Protein AF-A0A086J614-F1 (afdb_monomer_lite)

Secondary structure (DSSP, 8-state):
-HHHHHHHHHHHHHHHHHHHHHHHHHHHHHHHHHHHTT--EEES-------EEEE--TTS-S--HHHHHHHHTTPBB-S-EE-TTT--EEE-TT-B--HHHHHHHHHHHHH-TTPEEEE--GGG--STTSEEHHHH---SS-PPPTT--HHHHHHHHHHHHHTT-

Structure (mmCIF, N/CA/C/O backbone):
data_AF-A0A086J614-F1
#
_entry.id   AF-A0A086J614-F1
#
loop_
_atom_site.group_PDB
_atom_site.id
_atom_site.type_symbol
_atom_site.label_atom_id
_atom_site.label_alt_id
_atom_site.label_comp_id
_atom_site.label_asym_id
_atom_site.label_entity_id
_atom_site.label_seq_id
_atom_site.pdbx_PDB_ins_code
_atom_site.Cartn_x
_atom_site.Cartn_y
_atom_site.Cartn_z
_atom_site.occupancy
_atom_site.B_iso_or_equiv
_atom_site.auth_seq_id
_atom_site.auth_comp_id
_atom_site.auth_asym_id
_atom_site.auth_atom_id
_atom_site.pdbx_PDB_model_num
ATOM 1 N N . ALA A 1 1 ? 38.169 21.541 -27.643 1.00 77.50 1 ALA A N 1
ATOM 2 C CA . ALA A 1 1 ? 37.800 20.334 -28.420 1.00 77.50 1 ALA A CA 1
ATOM 3 C C . ALA A 1 1 ? 37.757 19.077 -27.545 1.00 77.50 1 ALA A C 1
ATOM 5 O O . ALA A 1 1 ? 36.710 18.456 -27.472 1.00 77.50 1 ALA A O 1
ATOM 6 N N . TYR A 1 2 ? 38.836 18.720 -26.837 1.00 90.44 2 TYR A N 1
ATOM 7 C CA . TYR A 1 2 ? 38.899 17.505 -26.003 1.00 90.44 2 TYR A CA 1
ATOM 8 C C . TYR A 1 2 ? 37.867 17.458 -24.854 1.00 90.44 2 TYR A C 1
ATOM 10 O O . TYR A 1 2 ? 37.182 16.455 -24.685 1.00 90.44 2 TYR A O 1
ATOM 18 N N . GLU A 1 3 ? 37.670 18.565 -24.131 1.00 90.75 3 GLU A N 1
ATOM 19 C CA . GLU A 1 3 ? 36.667 18.658 -23.051 1.00 90.75 3 GLU A CA 1
ATOM 20 C C . GLU A 1 3 ? 35.229 18.443 -23.545 1.00 90.75 3 GLU A C 1
ATOM 22 O O . GLU A 1 3 ? 34.421 17.819 -22.860 1.00 90.75 3 GLU A O 1
ATOM 27 N N . TYR A 1 4 ? 34.927 18.895 -24.767 1.00 91.94 4 TYR A N 1
ATOM 28 C CA . TYR A 1 4 ? 33.632 18.664 -25.408 1.00 91.94 4 TYR A CA 1
ATOM 29 C C . TYR A 1 4 ? 33.422 17.178 -25.732 1.00 91.94 4 TYR A C 1
ATOM 31 O O . TYR A 1 4 ? 32.347 16.635 -25.507 1.00 91.94 4 TYR A O 1
ATOM 39 N N . PHE A 1 5 ? 34.460 16.474 -26.192 1.00 92.31 5 PHE A N 1
ATOM 40 C CA . PHE A 1 5 ? 34.362 15.029 -26.414 1.00 92.31 5 PHE A CA 1
ATOM 41 C C . PHE A 1 5 ? 34.153 14.253 -25.111 1.00 92.31 5 PHE A C 1
ATOM 43 O O . PHE A 1 5 ? 33.353 13.318 -25.088 1.00 92.31 5 PHE A O 1
ATOM 50 N N . ILE A 1 6 ? 34.814 14.650 -24.019 1.00 93.19 6 ILE A N 1
ATOM 51 C CA . ILE A 1 6 ? 34.607 14.034 -22.700 1.00 93.19 6 ILE A CA 1
ATOM 52 C C . ILE A 1 6 ? 33.172 14.266 -22.210 1.00 93.19 6 ILE A C 1
ATOM 54 O O . ILE A 1 6 ? 32.527 13.326 -21.739 1.00 93.19 6 ILE A O 1
ATOM 58 N N . SER A 1 7 ? 32.635 15.480 -22.364 1.00 93.56 7 SER A N 1
ATOM 59 C CA . SER A 1 7 ? 31.267 15.787 -21.935 1.00 93.56 7 SER A CA 1
ATOM 60 C C . SER A 1 7 ? 30.206 15.036 -22.753 1.00 93.56 7 SER A C 1
ATOM 62 O O . SER A 1 7 ? 29.197 14.603 -22.187 1.00 93.56 7 SER A O 1
ATOM 64 N N . CYS A 1 8 ? 30.453 14.767 -24.042 1.00 94.12 8 CYS A N 1
ATOM 65 C CA . CYS A 1 8 ? 29.559 13.957 -24.876 1.00 94.12 8 CYS A CA 1
ATOM 66 C C . CYS A 1 8 ? 29.345 12.533 -24.338 1.00 94.12 8 CYS A C 1
ATOM 68 O O . CYS A 1 8 ? 28.231 12.015 -24.442 1.00 94.12 8 CYS A O 1
ATOM 70 N N . TYR A 1 9 ? 30.360 11.893 -23.744 1.00 93.88 9 TYR A N 1
ATOM 71 C CA . TYR A 1 9 ? 30.194 10.554 -23.160 1.00 93.88 9 TYR A CA 1
ATOM 72 C C . TYR A 1 9 ? 29.222 10.568 -21.974 1.00 93.88 9 TYR A C 1
ATOM 74 O O . TYR A 1 9 ? 28.342 9.708 -21.893 1.00 93.88 9 TYR A O 1
ATOM 82 N N . GLY A 1 10 ? 29.338 11.570 -21.095 1.00 93.62 10 GLY A N 1
ATOM 83 C CA . GLY A 1 10 ? 28.425 11.759 -19.966 1.00 93.62 10 GLY A CA 1
ATOM 84 C C . GLY A 1 10 ? 26.995 12.047 -20.423 1.00 93.62 10 GLY A C 1
ATOM 85 O O . GLY A 1 10 ? 26.057 11.402 -19.955 1.00 93.62 10 GLY A O 1
ATOM 86 N N . ALA A 1 11 ? 26.832 12.942 -21.401 1.00 94.50 11 ALA A N 1
ATOM 87 C CA . ALA A 1 11 ? 25.526 13.274 -21.968 1.00 94.50 11 ALA A CA 1
ATOM 88 C C . ALA A 1 11 ? 24.855 12.059 -22.631 1.00 94.50 11 ALA A C 1
ATOM 90 O O . ALA A 1 11 ? 23.683 11.779 -22.378 1.00 94.50 11 ALA A O 1
ATOM 91 N N . ARG A 1 12 ? 25.604 11.287 -23.431 1.00 95.50 12 ARG A N 1
ATOM 92 C CA . ARG A 1 12 ? 25.084 10.085 -24.101 1.00 95.50 12 ARG A CA 1
ATOM 93 C C . ARG A 1 12 ? 24.663 9.015 -23.099 1.00 95.50 12 ARG A C 1
ATOM 95 O O . ARG A 1 12 ? 23.606 8.415 -23.273 1.00 95.50 12 ARG A O 1
ATOM 102 N N . LYS A 1 13 ? 25.463 8.792 -22.052 1.00 95.25 13 LYS A N 1
ATOM 103 C CA . LYS A 1 13 ? 25.102 7.863 -20.978 1.00 95.25 13 LYS A CA 1
ATOM 104 C C . LYS A 1 13 ? 23.841 8.329 -20.248 1.00 95.25 13 LYS A C 1
ATOM 106 O O . LYS A 1 13 ? 22.941 7.525 -20.061 1.00 95.25 13 LYS A O 1
ATOM 111 N N . GLY A 1 14 ? 23.737 9.622 -19.935 1.00 93.62 14 GLY A N 1
ATOM 112 C CA . GLY A 1 14 ? 22.548 10.193 -19.301 1.00 93.62 14 GLY A CA 1
ATOM 113 C C . GLY A 1 14 ? 21.268 9.945 -20.102 1.00 93.62 14 GLY A C 1
ATOM 114 O O . GLY A 1 14 ? 20.286 9.485 -19.535 1.00 93.62 14 GLY A O 1
ATOM 115 N N . ILE A 1 15 ? 21.295 10.166 -21.422 1.00 93.25 15 ILE A N 1
ATOM 116 C CA . ILE A 1 15 ? 20.137 9.926 -22.306 1.00 93.25 15 ILE A CA 1
ATOM 117 C C . ILE A 1 15 ? 19.759 8.437 -22.362 1.00 93.25 15 ILE A C 1
ATOM 119 O O . ILE A 1 15 ? 18.578 8.087 -22.407 1.00 93.25 15 ILE A O 1
ATOM 123 N N . LEU A 1 16 ? 20.752 7.543 -22.377 1.00 94.06 16 LEU A N 1
ATOM 124 C CA . LEU A 1 16 ? 20.501 6.101 -22.376 1.00 94.06 16 LEU A CA 1
ATOM 125 C C . LEU A 1 16 ? 19.921 5.636 -21.036 1.00 94.06 16 LEU A C 1
ATOM 127 O O . LEU A 1 16 ? 18.931 4.905 -21.024 1.00 94.06 16 LEU A O 1
ATOM 131 N N . ASP A 1 17 ? 20.490 6.097 -19.924 1.00 93.25 17 ASP A N 1
ATOM 132 C CA . ASP A 1 17 ? 20.034 5.752 -18.578 1.00 93.25 17 ASP A CA 1
ATOM 133 C C . ASP A 1 17 ? 18.610 6.267 -18.332 1.00 93.25 17 ASP A C 1
ATOM 135 O O . ASP A 1 17 ? 17.783 5.530 -17.792 1.00 93.25 17 ASP A O 1
ATOM 139 N N . THR A 1 18 ? 18.278 7.486 -18.777 1.00 90.06 18 THR A N 1
ATOM 140 C CA . THR A 1 18 ? 16.905 8.005 -18.677 1.00 90.06 18 THR A CA 1
ATOM 141 C C . THR A 1 18 ? 15.941 7.171 -19.508 1.00 90.06 18 THR A C 1
ATOM 143 O O . THR A 1 18 ? 14.927 6.732 -18.977 1.00 90.06 18 THR A O 1
ATOM 146 N N . SER A 1 19 ? 16.284 6.859 -20.761 1.00 90.81 19 SER A N 1
ATOM 147 C CA . SER A 1 19 ? 15.436 6.043 -21.643 1.00 90.81 19 SER A CA 1
ATOM 148 C C . SER A 1 19 ? 15.156 4.651 -21.056 1.00 90.81 19 SER A C 1
ATOM 150 O O . SER A 1 19 ? 14.011 4.191 -21.052 1.00 90.81 19 SER A O 1
ATOM 152 N N . LEU A 1 20 ? 16.182 3.988 -20.507 1.00 91.75 20 LEU A N 1
ATOM 153 C CA . LEU A 1 20 ? 16.040 2.684 -19.848 1.00 91.75 20 LEU A CA 1
ATOM 154 C C . LEU A 1 20 ? 15.195 2.775 -18.570 1.00 91.75 20 LEU A C 1
ATOM 156 O O . LEU A 1 20 ? 14.332 1.925 -18.339 1.00 91.75 20 LEU A O 1
ATOM 160 N N . LYS A 1 21 ? 15.402 3.813 -17.752 1.00 90.19 21 LYS A N 1
ATOM 161 C CA . LYS A 1 21 ? 14.598 4.054 -16.546 1.00 90.19 21 LYS A CA 1
ATOM 162 C C . LYS A 1 21 ? 13.129 4.303 -16.878 1.00 90.19 21 LYS A C 1
ATOM 164 O O . LYS A 1 21 ? 12.271 3.731 -16.210 1.00 90.19 21 LYS A O 1
ATOM 169 N N . THR A 1 22 ? 12.823 5.072 -17.924 1.00 90.25 22 THR A N 1
ATOM 170 C CA . THR A 1 22 ? 11.438 5.312 -18.362 1.00 90.25 22 THR A CA 1
ATOM 171 C C . THR A 1 22 ? 10.747 4.008 -18.766 1.00 90.25 22 THR A C 1
ATOM 173 O O . THR A 1 22 ? 9.617 3.758 -18.345 1.00 90.25 22 THR A O 1
ATOM 176 N N . ALA A 1 23 ? 11.435 3.137 -19.514 1.00 91.62 23 ALA A N 1
ATOM 177 C CA . ALA A 1 23 ? 10.899 1.829 -19.892 1.00 91.62 23 ALA A CA 1
ATOM 178 C C . ALA A 1 23 ? 10.637 0.932 -18.667 1.00 91.62 23 ALA A C 1
ATOM 180 O O . ALA A 1 23 ? 9.566 0.332 -18.548 1.00 91.62 23 ALA A O 1
ATOM 181 N N . ASN A 1 24 ? 11.583 0.883 -17.725 1.00 91.12 24 ASN A N 1
ATOM 182 C CA . ASN A 1 24 ? 11.447 0.094 -16.499 1.00 91.12 24 ASN A CA 1
ATOM 183 C C . ASN A 1 24 ? 10.324 0.608 -15.593 1.00 91.12 24 ASN A C 1
ATOM 185 O O . ASN A 1 24 ? 9.572 -0.197 -15.042 1.00 91.12 24 ASN A O 1
ATOM 189 N N . ALA A 1 25 ? 10.179 1.928 -15.463 1.00 91.19 25 ALA A N 1
ATOM 190 C CA . ALA A 1 25 ? 9.102 2.538 -14.695 1.00 91.19 25 ALA A CA 1
ATOM 191 C C . ALA A 1 25 ? 7.734 2.165 -15.284 1.00 91.19 25 ALA A C 1
ATOM 193 O O . ALA A 1 25 ? 6.879 1.679 -14.549 1.00 91.19 25 ALA A O 1
ATOM 194 N N . GLY A 1 26 ? 7.553 2.278 -16.606 1.00 91.56 26 GLY A N 1
ATOM 195 C CA . GLY A 1 26 ? 6.309 1.876 -17.276 1.00 91.56 26 GLY A CA 1
ATOM 196 C C . GLY A 1 26 ? 5.998 0.377 -17.159 1.00 91.56 26 GLY A C 1
ATOM 197 O O . GLY A 1 26 ? 4.847 -0.019 -16.984 1.00 91.56 26 GLY A O 1
ATOM 198 N N . TYR A 1 27 ? 7.019 -0.482 -17.201 1.00 92.94 27 TYR A N 1
ATOM 199 C CA . TYR A 1 27 ? 6.835 -1.914 -16.948 1.00 92.94 27 TYR A CA 1
ATOM 200 C C . TYR A 1 27 ? 6.398 -2.189 -15.500 1.00 92.94 27 TYR A C 1
ATOM 202 O O . TYR A 1 27 ? 5.497 -2.998 -15.260 1.00 92.94 27 TYR A O 1
ATOM 210 N N . LEU A 1 28 ? 7.009 -1.500 -14.533 1.00 91.75 28 LEU A N 1
ATOM 211 C CA . LEU A 1 28 ? 6.672 -1.617 -13.117 1.00 91.75 28 LEU A CA 1
ATOM 212 C C . LEU A 1 28 ? 5.245 -1.128 -12.836 1.00 91.75 28 LEU A C 1
ATOM 214 O O . LEU A 1 28 ? 4.500 -1.840 -12.163 1.00 91.75 28 LEU A O 1
ATOM 218 N N . THR A 1 29 ? 4.846 0.033 -13.371 1.00 92.81 29 THR A N 1
ATOM 219 C CA . THR A 1 29 ? 3.490 0.582 -13.185 1.00 92.81 29 THR A CA 1
ATOM 220 C C . THR A 1 29 ? 2.441 -0.407 -13.680 1.00 92.81 29 THR A C 1
ATOM 222 O O . THR A 1 29 ? 1.510 -0.741 -12.946 1.00 92.81 29 THR A O 1
ATOM 225 N N . ARG A 1 30 ? 2.645 -0.969 -14.877 1.00 93.06 30 ARG A N 1
ATOM 226 C CA . ARG A 1 30 ? 1.750 -1.969 -15.463 1.00 93.06 30 ARG A CA 1
ATOM 227 C C . ARG A 1 30 ? 1.628 -3.209 -14.581 1.00 93.06 30 ARG A C 1
ATOM 229 O O . ARG A 1 30 ? 0.513 -3.624 -14.279 1.00 93.06 30 ARG A O 1
ATOM 236 N N . ARG A 1 31 ? 2.750 -3.775 -14.125 1.00 93.94 31 ARG A N 1
ATOM 237 C CA . ARG A 1 31 ? 2.728 -4.965 -13.256 1.00 93.94 31 ARG A CA 1
ATOM 238 C C . ARG A 1 31 ? 2.063 -4.701 -11.912 1.00 93.94 31 ARG A C 1
ATOM 240 O O . ARG A 1 31 ? 1.342 -5.565 -11.418 1.00 93.94 31 ARG A O 1
ATOM 247 N N . LEU A 1 32 ? 2.295 -3.527 -11.325 1.00 92.50 32 LEU A N 1
ATOM 248 C CA . LEU A 1 32 ? 1.641 -3.124 -10.083 1.00 92.50 32 LEU A CA 1
ATOM 249 C C . LEU A 1 32 ? 0.126 -3.032 -10.273 1.00 92.50 32 LEU A C 1
ATOM 251 O O . LEU A 1 32 ? -0.608 -3.653 -9.505 1.00 92.50 32 LEU A O 1
ATOM 255 N N . VAL A 1 33 ? -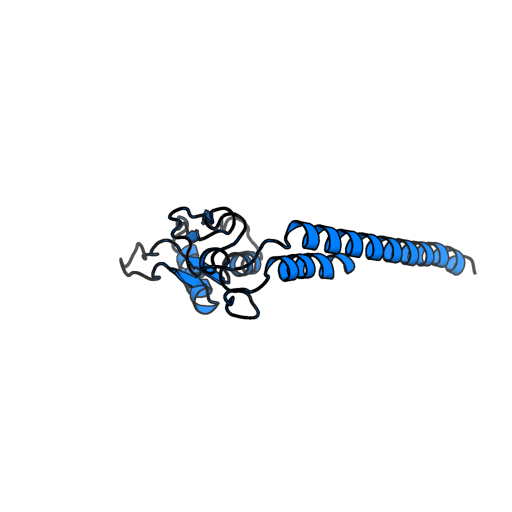0.342 -2.341 -11.314 1.00 92.25 33 VAL A N 1
ATOM 256 C CA . VAL A 1 33 ? -1.778 -2.207 -11.602 1.00 92.25 33 VAL A CA 1
ATOM 257 C C . VAL A 1 33 ? -2.418 -3.573 -11.850 1.00 92.25 33 VAL A C 1
ATOM 259 O O . VAL A 1 33 ? -3.426 -3.879 -11.219 1.00 92.25 33 VAL A O 1
ATOM 262 N N . GLU A 1 34 ? -1.805 -4.426 -12.676 1.00 92.31 34 GLU A N 1
ATOM 263 C CA . GLU A 1 34 ? -2.296 -5.787 -12.947 1.00 92.31 34 GLU A CA 1
ATOM 264 C C . GLU A 1 34 ? -2.402 -6.627 -11.657 1.00 92.31 34 GLU A C 1
ATOM 266 O O . GLU A 1 34 ? -3.365 -7.370 -11.481 1.00 92.31 34 GLU A O 1
ATOM 271 N N . SER A 1 35 ? -1.464 -6.477 -10.713 1.00 90.94 35 SER A N 1
ATOM 272 C CA . SER A 1 35 ? -1.482 -7.237 -9.451 1.00 90.94 35 SER A CA 1
ATOM 273 C C . SER A 1 35 ? -2.504 -6.746 -8.415 1.00 90.94 35 SER A C 1
ATOM 275 O O . SER A 1 35 ? -2.911 -7.516 -7.546 1.00 90.94 35 SER A O 1
ATOM 277 N N . ILE A 1 36 ? -2.914 -5.476 -8.481 1.00 90.44 36 ILE A N 1
ATOM 278 C CA . ILE A 1 36 ? -3.738 -4.809 -7.454 1.00 90.44 36 ILE A CA 1
ATOM 279 C C . ILE A 1 36 ? -5.142 -4.475 -8.004 1.00 90.44 36 ILE A C 1
ATOM 281 O O . ILE A 1 36 ? -5.997 -3.989 -7.269 1.00 90.44 36 ILE A O 1
ATOM 285 N N . GLN A 1 37 ? -5.440 -4.774 -9.273 1.00 89.19 37 GLN A N 1
ATOM 286 C CA . GLN A 1 37 ? -6.701 -4.413 -9.940 1.00 89.19 37 GLN A CA 1
ATOM 287 C C . GLN A 1 37 ? -7.965 -4.886 -9.194 1.00 89.19 37 GLN A C 1
ATOM 289 O O . GLN A 1 37 ? -8.999 -4.221 -9.244 1.00 89.19 37 GLN A O 1
ATOM 294 N N . GLU A 1 38 ? -7.884 -5.999 -8.461 1.00 86.94 38 GLU A N 1
ATOM 295 C CA . GLU A 1 38 ? -9.003 -6.546 -7.681 1.00 86.94 38 GLU A CA 1
ATOM 296 C C . GLU A 1 38 ? -9.342 -5.726 -6.416 1.00 86.94 38 GLU A C 1
ATOM 298 O O . GLU A 1 38 ? -10.425 -5.890 -5.845 1.00 86.94 38 GLU A O 1
ATOM 303 N N . ILE A 1 39 ? -8.461 -4.809 -5.989 1.00 88.75 39 ILE A N 1
ATOM 304 C CA . ILE A 1 39 ? -8.669 -3.968 -4.805 1.00 88.75 39 ILE A CA 1
ATOM 305 C C . ILE A 1 39 ? -9.693 -2.870 -5.110 1.00 88.75 39 ILE A C 1
ATOM 307 O O . ILE A 1 39 ? -9.381 -1.775 -5.588 1.00 88.75 39 ILE A O 1
ATOM 311 N N . VAL A 1 40 ? -10.94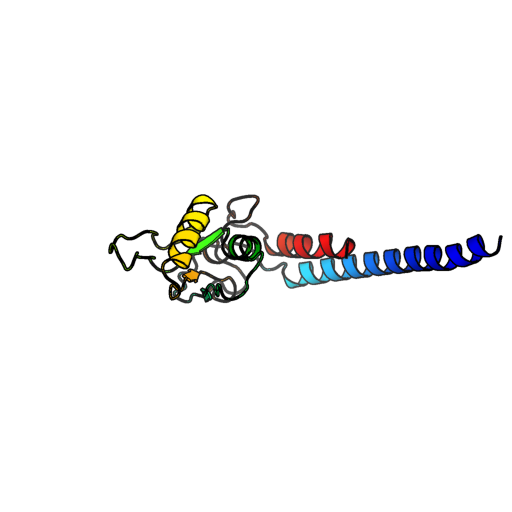0 -3.168 -4.758 1.00 90.19 40 VAL A N 1
ATOM 312 C CA . VAL A 1 40 ? -12.093 -2.265 -4.846 1.00 90.19 40 VAL A CA 1
ATOM 313 C C . VAL A 1 40 ? -12.721 -2.104 -3.465 1.00 90.19 40 VAL A C 1
ATOM 315 O O . VAL A 1 40 ? -12.762 -3.052 -2.675 1.00 90.19 40 VAL A O 1
ATOM 318 N N . ILE A 1 41 ? -13.236 -0.910 -3.170 1.00 89.94 41 ILE A N 1
ATOM 319 C CA . ILE A 1 41 ? -13.986 -0.665 -1.934 1.00 89.94 41 ILE A CA 1
ATOM 320 C C . ILE A 1 41 ? -15.436 -1.106 -2.128 1.00 89.94 41 ILE A C 1
ATOM 322 O O . ILE A 1 41 ? -16.198 -0.426 -2.807 1.00 89.94 41 ILE A O 1
ATOM 326 N N . LYS A 1 42 ? -15.832 -2.243 -1.543 1.00 89.06 42 LYS A N 1
ATOM 327 C CA . LYS A 1 42 ? -17.198 -2.791 -1.693 1.00 89.06 42 LYS A CA 1
ATOM 328 C C . LYS A 1 42 ? -18.112 -2.561 -0.495 1.00 89.06 42 LYS A C 1
ATOM 330 O O . LYS A 1 42 ? -19.327 -2.583 -0.651 1.00 89.06 42 LYS A O 1
ATOM 335 N N . GLU A 1 43 ? -17.551 -2.322 0.684 1.00 88.81 43 GLU A N 1
ATOM 336 C CA . GLU A 1 43 ? -18.325 -2.169 1.914 1.00 88.81 43 GLU A CA 1
ATOM 337 C C . GLU A 1 43 ? -17.762 -1.073 2.821 1.00 88.81 43 GLU A C 1
ATOM 339 O O . GLU A 1 43 ? -16.580 -0.722 2.765 1.00 88.81 43 GLU A O 1
ATOM 344 N N . TYR A 1 44 ? -18.609 -0.526 3.694 1.00 86.00 44 TYR A N 1
ATOM 345 C CA . TYR A 1 44 ? -18.190 0.516 4.631 1.00 86.00 44 TYR A CA 1
ATOM 346 C C . TYR A 1 44 ? -17.379 -0.038 5.807 1.00 86.00 44 TYR A C 1
ATOM 348 O O . TYR A 1 44 ? -16.410 0.589 6.241 1.00 86.00 44 TYR A O 1
ATOM 356 N N . ASN A 1 45 ? -17.762 -1.200 6.339 1.00 87.31 45 ASN A N 1
ATOM 357 C CA . ASN A 1 45 ? -17.153 -1.788 7.526 1.00 87.31 45 ASN A CA 1
ATOM 358 C C . ASN A 1 45 ? -17.184 -3.315 7.451 1.00 87.31 45 ASN A C 1
ATOM 360 O O . ASN A 1 45 ? -18.265 -3.884 7.416 1.00 87.31 45 ASN A O 1
ATOM 364 N N . CYS A 1 46 ? -16.017 -3.953 7.521 1.00 88.00 46 CYS A N 1
ATOM 365 C CA . CYS A 1 46 ? -15.902 -5.414 7.556 1.00 88.00 46 CYS A CA 1
ATOM 366 C C . CYS A 1 46 ? -16.083 -6.019 8.961 1.00 88.00 46 CYS A C 1
ATOM 368 O O . CYS A 1 46 ? -16.056 -7.234 9.116 1.00 88.00 46 CYS A O 1
ATOM 370 N N . GLY A 1 47 ? -16.220 -5.187 10.004 1.00 85.94 47 GLY A N 1
ATOM 371 C CA . GLY A 1 47 ? -16.443 -5.659 11.376 1.00 85.94 47 GLY A CA 1
ATOM 372 C C . GLY A 1 47 ? -15.211 -6.264 12.056 1.00 85.94 47 GLY A C 1
ATOM 373 O O . GLY A 1 47 ? -15.347 -6.945 13.066 1.00 85.94 47 GLY A O 1
ATOM 374 N N . THR A 1 48 ? -14.005 -6.025 11.535 1.00 87.25 48 THR A N 1
ATOM 375 C CA . THR A 1 48 ? -12.761 -6.501 12.153 1.00 87.25 48 THR A CA 1
ATOM 376 C C . THR A 1 48 ? -12.542 -5.913 13.538 1.00 87.25 48 THR A C 1
ATOM 378 O O . THR A 1 48 ? -12.537 -4.692 13.699 1.00 87.25 48 THR A O 1
ATOM 381 N N . ASN A 1 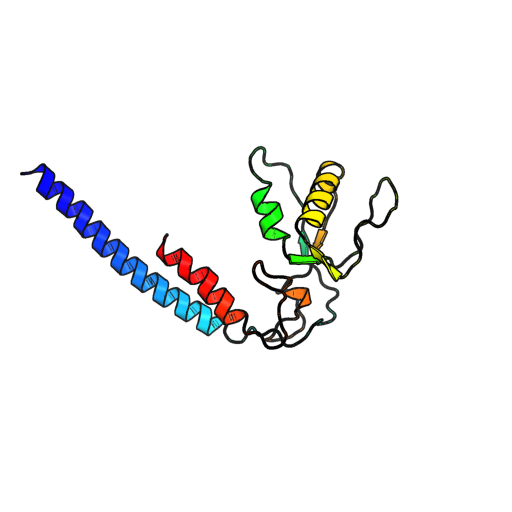49 ? -12.223 -6.780 14.500 1.00 85.44 49 ASN A N 1
ATOM 382 C CA . ASN A 1 49 ? -11.687 -6.378 15.804 1.00 85.44 49 ASN A CA 1
ATOM 383 C C . ASN A 1 49 ? -10.152 -6.335 15.828 1.00 85.44 49 ASN A C 1
ATOM 385 O O . ASN A 1 49 ? -9.570 -5.894 16.812 1.00 85.44 49 ASN A O 1
ATOM 389 N N . ASN A 1 50 ? -9.497 -6.771 14.750 1.00 85.69 50 ASN A N 1
ATOM 390 C CA . ASN A 1 50 ? -8.045 -6.765 14.641 1.00 85.69 50 ASN A CA 1
ATOM 391 C C . ASN A 1 50 ? -7.543 -5.363 14.284 1.00 85.69 50 ASN A C 1
ATOM 393 O O . ASN A 1 50 ? -8.026 -4.747 13.334 1.00 85.69 50 ASN A O 1
ATOM 397 N N . PHE A 1 51 ? -6.528 -4.891 15.003 1.00 86.12 51 PHE A N 1
ATOM 398 C CA . PHE A 1 51 ? -5.917 -3.582 14.794 1.00 86.12 51 PHE A CA 1
ATOM 399 C C . PHE A 1 51 ? -4.393 -3.667 14.762 1.00 86.12 51 PHE A C 1
ATOM 401 O O . PHE A 1 51 ? -3.770 -4.584 15.295 1.00 86.12 51 PHE A O 1
ATOM 408 N N . PHE A 1 52 ? -3.785 -2.677 14.121 1.00 87.38 52 PHE A N 1
ATOM 409 C CA . PHE A 1 52 ? -2.351 -2.461 14.123 1.00 87.38 52 PHE A CA 1
ATOM 410 C C . PHE A 1 52 ? -1.981 -1.511 15.262 1.00 87.38 52 PHE A C 1
ATOM 412 O O . PHE A 1 52 ? -2.502 -0.399 15.346 1.00 87.38 52 PHE A O 1
ATOM 419 N N . THR A 1 53 ? -1.067 -1.939 16.131 1.00 85.81 53 THR A N 1
ATOM 420 C CA . THR A 1 53 ? -0.560 -1.105 17.223 1.00 85.81 53 THR A CA 1
ATOM 421 C C . THR A 1 53 ? 0.603 -0.246 16.741 1.00 85.81 53 THR A C 1
ATOM 423 O O . THR A 1 53 ? 1.692 -0.757 16.472 1.00 85.81 53 THR A O 1
ATOM 426 N N . PHE A 1 54 ? 0.399 1.064 16.679 1.00 83.50 54 PHE A N 1
ATOM 427 C CA . PHE A 1 54 ? 1.436 2.037 16.370 1.00 83.50 54 PHE A CA 1
ATOM 428 C C . PHE A 1 54 ? 2.003 2.639 17.661 1.00 83.50 54 PHE A C 1
ATOM 430 O O . PHE A 1 54 ? 1.268 3.182 18.490 1.00 83.50 54 PHE A O 1
ATOM 437 N N . LYS A 1 55 ? 3.325 2.539 17.829 1.00 78.00 55 LYS A N 1
ATOM 438 C CA . LYS A 1 55 ? 4.081 3.177 18.915 1.00 78.00 55 LYS A CA 1
ATOM 439 C C . LYS A 1 55 ? 4.930 4.290 18.331 1.00 78.00 55 LYS A C 1
ATOM 441 O O . LYS A 1 55 ? 5.760 4.037 17.461 1.00 78.00 55 LYS A O 1
ATOM 446 N N . TRP A 1 56 ? 4.743 5.505 18.830 1.00 72.06 56 TRP A N 1
ATOM 447 C CA . TRP A 1 56 ? 5.587 6.624 18.440 1.00 72.06 56 TRP A CA 1
ATOM 448 C C . TRP A 1 56 ? 6.872 6.623 19.266 1.00 72.06 56 TRP A C 1
ATOM 450 O O . TRP A 1 56 ? 6.834 6.871 20.469 1.00 72.06 56 TRP A O 1
ATOM 460 N N . ASN A 1 57 ? 8.011 6.339 18.631 1.00 65.62 57 ASN A N 1
ATOM 461 C CA . ASN A 1 57 ? 9.301 6.402 19.307 1.00 65.62 57 ASN A CA 1
ATOM 462 C C . ASN A 1 57 ? 9.949 7.776 19.073 1.00 65.62 57 ASN A C 1
ATOM 464 O O . ASN A 1 57 ? 10.465 8.058 17.995 1.00 65.62 57 ASN A O 1
ATOM 468 N N . LEU A 1 58 ? 9.924 8.631 20.099 1.00 59.25 58 LEU A N 1
ATOM 469 C CA . LEU A 1 58 ? 10.527 9.974 20.095 1.00 59.25 58 LEU A CA 1
ATOM 470 C C . LEU A 1 58 ? 12.073 9.966 20.113 1.00 59.25 58 LEU A C 1
ATOM 472 O O . LEU A 1 58 ? 12.684 11.027 20.223 1.00 59.25 58 LEU A O 1
ATOM 476 N N . SER A 1 59 ? 12.724 8.800 20.047 1.00 52.88 59 SER A N 1
ATOM 477 C CA . SER A 1 59 ? 14.172 8.661 20.262 1.00 52.88 59 SER A CA 1
ATOM 478 C C . SER A 1 59 ? 15.056 9.273 19.171 1.00 52.88 59 SER A C 1
ATOM 480 O O . SER A 1 59 ? 16.254 9.426 19.393 1.00 52.88 59 SER A O 1
ATOM 482 N N . TYR A 1 60 ? 14.509 9.645 18.014 1.00 48.53 60 TYR A N 1
ATOM 483 C CA . TYR A 1 60 ? 15.293 10.261 16.947 1.00 48.53 60 TYR A CA 1
ATOM 484 C C . TYR A 1 60 ? 15.184 11.794 17.022 1.00 48.53 60 TYR A C 1
ATOM 486 O O . TYR A 1 60 ? 14.162 12.407 16.721 1.00 48.53 60 TYR A O 1
ATOM 494 N N . LYS A 1 61 ? 16.257 12.433 17.497 1.00 47.31 61 LYS A N 1
ATOM 495 C CA . LYS A 1 61 ? 16.397 13.893 17.536 1.00 47.31 61 LYS A CA 1
ATOM 496 C C . LYS A 1 61 ? 16.595 14.423 16.112 1.00 47.31 61 LYS A C 1
ATOM 498 O O . LYS A 1 61 ? 17.674 14.274 15.554 1.00 47.31 61 LYS A O 1
ATOM 503 N N . GLY A 1 62 ? 15.568 15.080 15.577 1.00 49.09 62 GLY A N 1
ATOM 504 C CA . GLY A 1 62 ? 15.642 15.901 14.364 1.00 49.09 62 GLY A CA 1
ATOM 505 C C . GLY A 1 62 ? 14.717 15.406 13.252 1.00 49.09 62 GLY A C 1
ATOM 506 O O . GLY A 1 62 ? 14.969 14.371 12.656 1.00 49.09 62 GLY A O 1
ATOM 507 N N . PHE A 1 63 ? 13.660 16.171 12.956 1.00 51.19 63 PHE A N 1
ATOM 508 C CA . PHE A 1 63 ? 12.794 16.030 11.770 1.00 51.19 63 PHE A CA 1
ATOM 509 C C . PHE A 1 63 ? 11.847 14.808 11.659 1.00 51.19 63 PHE A C 1
ATOM 511 O O . PHE A 1 63 ? 11.592 14.331 10.558 1.00 51.19 63 PHE A O 1
ATOM 518 N N . LEU A 1 64 ? 11.213 14.343 12.747 1.00 55.38 64 LEU A N 1
ATOM 519 C CA . LEU A 1 64 ? 10.202 13.261 12.666 1.00 55.38 64 LEU A CA 1
ATOM 520 C C . LEU A 1 64 ? 8.731 13.693 12.636 1.00 55.38 64 LEU A C 1
ATOM 522 O O . LEU A 1 64 ? 7.840 12.851 12.656 1.00 55.38 64 LEU A O 1
ATOM 526 N N . ASP A 1 65 ? 8.428 14.977 12.509 1.00 57.53 65 ASP A N 1
ATOM 527 C CA . ASP A 1 65 ? 7.024 15.404 12.478 1.00 57.53 65 ASP A CA 1
ATOM 528 C C . ASP A 1 65 ? 6.301 15.015 11.177 1.00 57.53 65 ASP A C 1
ATOM 530 O O . ASP A 1 65 ? 5.130 14.631 11.201 1.00 57.53 65 ASP A O 1
ATOM 534 N N . LEU A 1 66 ? 7.017 15.047 10.049 1.00 58.69 66 LEU A N 1
ATOM 535 C CA . LEU A 1 66 ? 6.514 14.645 8.733 1.00 58.69 66 LEU A CA 1
ATOM 536 C C . LEU A 1 66 ? 6.128 13.154 8.652 1.00 58.69 66 LEU A C 1
ATOM 538 O O . LEU A 1 66 ? 4.996 12.878 8.246 1.00 58.69 66 LEU A O 1
ATOM 542 N N . PRO A 1 67 ? 6.975 12.182 9.059 1.00 68.88 67 PRO A N 1
ATOM 543 C CA . PRO A 1 67 ? 6.596 10.771 8.996 1.00 68.88 67 PRO A CA 1
ATOM 544 C C . PRO A 1 67 ? 5.407 10.439 9.906 1.00 68.88 67 PRO A C 1
ATOM 546 O O . PRO A 1 67 ? 4.560 9.642 9.513 1.00 68.88 67 PRO A O 1
ATOM 549 N N . PHE A 1 68 ? 5.277 11.078 11.076 1.00 74.00 68 PHE A N 1
ATOM 550 C CA . PHE A 1 68 ? 4.115 10.871 11.952 1.00 74.00 68 PHE A CA 1
ATOM 551 C C . PHE A 1 68 ? 2.801 11.219 11.254 1.00 74.00 68 PHE A C 1
ATOM 553 O O . PHE A 1 68 ? 1.845 10.441 11.268 1.00 74.00 68 PHE A O 1
ATOM 560 N N . TYR A 1 69 ? 2.771 12.402 10.640 1.00 76.12 69 TYR A N 1
ATOM 561 C CA . TYR A 1 69 ? 1.588 12.919 9.977 1.00 76.12 69 TYR A CA 1
ATOM 562 C C . TYR A 1 69 ? 1.207 12.064 8.768 1.00 76.12 69 TYR A C 1
ATOM 564 O O . TYR A 1 69 ? 0.053 11.659 8.649 1.00 76.12 69 TYR A O 1
ATOM 572 N N . LEU A 1 70 ? 2.184 11.734 7.919 1.00 76.44 70 LEU A N 1
ATOM 573 C CA . LEU A 1 70 ? 1.965 10.930 6.715 1.00 76.44 70 LEU A CA 1
ATOM 574 C C . LEU A 1 70 ? 1.413 9.533 7.031 1.00 76.44 70 LEU A C 1
ATOM 576 O O . LEU A 1 70 ? 0.576 9.029 6.288 1.00 76.44 70 LEU A O 1
ATOM 580 N N . ILE A 1 71 ? 1.846 8.918 8.135 1.00 79.00 71 ILE A N 1
ATOM 581 C CA . ILE A 1 71 ? 1.404 7.568 8.518 1.00 79.00 71 ILE A CA 1
ATOM 582 C C . ILE A 1 71 ? -0.015 7.579 9.101 1.00 79.00 71 ILE A C 1
ATOM 584 O O . ILE A 1 71 ? -0.803 6.668 8.835 1.00 79.00 71 ILE A O 1
ATOM 588 N N . LEU A 1 72 ? -0.333 8.573 9.933 1.00 82.31 72 LEU A N 1
ATOM 589 C CA . LEU A 1 72 ? -1.603 8.618 10.657 1.00 82.31 72 LEU A CA 1
ATOM 590 C C . LEU A 1 72 ? -2.739 9.254 9.866 1.00 82.31 72 LEU A C 1
ATOM 592 O O . LEU A 1 72 ? -3.902 8.951 10.141 1.00 82.31 72 LEU A O 1
ATOM 596 N N . TYR A 1 73 ? -2.430 10.140 8.922 1.00 85.19 73 TYR A N 1
ATOM 597 C CA . TYR A 1 73 ? -3.452 10.858 8.181 1.00 85.19 73 TYR A CA 1
ATOM 598 C C . TYR A 1 73 ? -4.435 9.906 7.501 1.00 85.19 73 TYR A C 1
ATOM 600 O O . TYR A 1 73 ? -4.061 8.949 6.826 1.00 85.19 73 TYR A O 1
ATOM 608 N N . GLY A 1 74 ? -5.721 10.154 7.746 1.00 82.25 74 GLY A N 1
ATOM 609 C CA . GLY A 1 74 ? -6.811 9.381 7.174 1.00 82.25 74 GLY A CA 1
ATOM 610 C C . GLY A 1 74 ? -6.998 7.972 7.737 1.00 82.25 74 GLY A C 1
ATOM 611 O O . GLY A 1 74 ? -7.966 7.310 7.363 1.00 82.25 74 GLY A O 1
ATOM 612 N N . LYS A 1 75 ? -6.167 7.502 8.674 1.00 86.12 75 LYS A N 1
ATOM 613 C CA . LYS A 1 75 ? -6.427 6.235 9.374 1.00 86.12 75 LYS A CA 1
ATOM 614 C C . LYS A 1 75 ? -7.623 6.361 10.314 1.00 86.12 75 LYS A C 1
ATOM 616 O O . LYS A 1 75 ? -7.917 7.440 10.833 1.00 86.12 75 LYS A O 1
ATOM 621 N N . THR A 1 76 ? -8.314 5.243 10.528 1.00 85.31 76 THR A N 1
ATOM 622 C CA . THR A 1 76 ? -9.390 5.146 11.519 1.00 85.31 76 THR A CA 1
ATOM 623 C C . THR A 1 76 ? -8.865 4.519 12.803 1.00 85.31 76 THR A C 1
ATOM 625 O O . THR A 1 76 ? -8.105 3.546 12.771 1.00 85.31 76 THR A O 1
ATOM 628 N N . ILE A 1 77 ? -9.253 5.105 13.934 1.00 86.81 77 ILE A N 1
ATOM 629 C CA . ILE A 1 77 ? -8.901 4.594 15.260 1.00 86.81 77 ILE A CA 1
ATOM 630 C C . ILE A 1 77 ? -9.881 3.480 15.641 1.00 86.81 77 ILE A C 1
ATOM 632 O O . ILE A 1 77 ? -11.097 3.654 15.504 1.00 86.81 77 ILE A O 1
ATOM 636 N N . GLN A 1 78 ? -9.361 2.365 16.150 1.00 83.19 78 GLN A N 1
ATOM 637 C CA . GLN A 1 78 ? -10.180 1.227 16.568 1.00 83.19 78 GLN A CA 1
ATOM 638 C C . GLN A 1 78 ? -10.606 1.301 18.039 1.00 83.19 78 GLN A C 1
ATOM 640 O O . GLN A 1 78 ? -11.707 0.867 18.360 1.00 83.19 78 GLN A O 1
ATOM 645 N N . GLU A 1 79 ? -9.796 1.876 18.930 1.00 80.38 79 GLU A N 1
ATOM 646 C CA . GLU A 1 79 ? -10.131 1.979 20.357 1.00 80.38 79 GLU A CA 1
ATOM 647 C C . GLU A 1 79 ? -10.240 3.426 20.838 1.00 80.38 79 GLU A C 1
ATOM 649 O O . GLU A 1 79 ? -9.604 4.350 20.335 1.00 80.38 79 GLU A O 1
ATOM 654 N N . ASN A 1 80 ? -11.047 3.632 21.874 1.00 78.56 80 ASN A N 1
ATOM 655 C CA . ASN A 1 80 ? -11.206 4.947 22.473 1.00 78.56 80 ASN A CA 1
ATOM 656 C C . ASN A 1 80 ? -9.910 5.384 23.164 1.00 78.56 80 ASN A C 1
ATOM 658 O O . ASN A 1 80 ? -9.483 4.781 24.149 1.00 78.56 80 ASN A O 1
ATOM 662 N N . ILE A 1 81 ? -9.332 6.491 22.706 1.00 75.56 81 ILE A N 1
ATOM 663 C CA . ILE A 1 81 ? -8.151 7.080 23.338 1.00 75.56 81 ILE A CA 1
ATOM 664 C C . ILE A 1 81 ? -8.624 7.964 24.493 1.00 75.56 81 ILE A C 1
ATOM 666 O O . ILE A 1 81 ? -9.318 8.969 24.296 1.00 75.56 81 ILE A O 1
ATOM 670 N N . LYS A 1 82 ? -8.243 7.586 25.713 1.00 70.94 82 LYS A N 1
ATOM 671 C CA . LYS A 1 82 ? -8.520 8.338 26.942 1.00 70.94 82 LYS A CA 1
ATOM 672 C C . LYS A 1 82 ? -7.247 9.007 27.441 1.00 70.94 82 LYS A C 1
ATOM 674 O O . LYS A 1 82 ? -6.158 8.449 27.329 1.00 70.94 82 LYS A O 1
ATOM 679 N N . ASN A 1 83 ? -7.383 10.205 28.002 1.00 66.94 83 ASN A N 1
ATOM 680 C CA . ASN A 1 83 ? -6.262 10.845 28.675 1.00 66.94 83 ASN A CA 1
ATOM 681 C C . ASN A 1 83 ? -6.064 10.196 30.051 1.00 66.94 83 ASN A C 1
ATOM 683 O O . ASN A 1 83 ? -6.999 10.186 30.851 1.00 66.94 83 ASN A O 1
ATOM 687 N N . ILE A 1 84 ? -4.859 9.699 30.336 1.00 64.44 84 ILE A N 1
ATOM 688 C CA . ILE A 1 84 ? -4.537 9.063 31.620 1.00 64.44 84 ILE A CA 1
ATOM 689 C C . ILE A 1 84 ? -4.712 10.055 32.780 1.00 64.44 84 ILE A C 1
ATOM 691 O O . ILE A 1 84 ? -5.222 9.682 33.830 1.00 64.44 84 ILE A O 1
ATOM 695 N N . SER A 1 85 ? -4.360 11.330 32.584 1.00 62.66 85 SER A N 1
ATOM 696 C CA . SER A 1 85 ? -4.362 12.323 33.668 1.00 62.66 85 SER A CA 1
ATOM 697 C C . SER A 1 85 ? -5.736 12.918 33.977 1.00 62.66 85 SER A C 1
ATOM 699 O O . SER A 1 85 ? -5.969 13.351 35.097 1.00 62.66 85 SER A O 1
ATOM 701 N N . THR A 1 86 ? -6.644 12.989 32.999 1.00 64.44 86 THR A N 1
ATOM 702 C CA . THR A 1 86 ? -7.951 13.654 33.179 1.00 64.44 86 THR A CA 1
ATOM 703 C C . THR A 1 86 ? -9.139 12.707 33.081 1.00 64.44 86 THR A C 1
ATOM 705 O O . THR A 1 86 ? -10.267 13.140 33.295 1.00 64.44 86 THR A O 1
ATOM 708 N N . GLY A 1 87 ? -8.926 11.442 32.698 1.00 60.59 87 GLY A N 1
ATOM 709 C CA . GLY A 1 87 ? -9.990 10.457 32.468 1.00 60.59 87 GLY A CA 1
ATOM 710 C C . GLY A 1 87 ? -10.936 10.801 31.309 1.00 60.59 87 GLY A C 1
ATOM 711 O O . GLY A 1 87 ? -11.791 9.993 30.948 1.00 60.59 87 GLY A O 1
ATOM 712 N N . LYS A 1 88 ? -10.785 11.981 30.691 1.00 65.19 88 LYS A N 1
ATOM 713 C CA . LYS A 1 88 ? -11.627 12.445 29.591 1.00 65.19 88 LYS A CA 1
ATOM 714 C C . LYS A 1 88 ? -11.306 11.651 28.330 1.00 65.19 88 LYS A C 1
ATOM 716 O O . LYS A 1 88 ? -10.144 11.502 27.938 1.00 65.19 88 LYS A O 1
ATOM 721 N N . GLN A 1 89 ? -12.358 11.150 27.694 1.00 64.25 89 GLN A N 1
ATOM 722 C CA . GLN A 1 89 ? -12.273 10.518 26.387 1.00 64.25 89 GLN A CA 1
ATOM 723 C C . GLN A 1 89 ? -11.970 11.593 25.343 1.00 64.25 89 GLN A C 1
ATOM 725 O O . GLN A 1 89 ? -12.712 12.561 25.202 1.00 64.25 89 GLN A O 1
ATOM 730 N N . LEU A 1 90 ? -10.842 11.446 24.656 1.00 66.00 90 LEU A N 1
ATOM 731 C CA . LEU A 1 90 ? -10.354 12.435 23.696 1.00 66.00 90 LEU A CA 1
ATOM 732 C C . LEU A 1 90 ? -10.841 12.121 22.283 1.00 66.00 90 LEU A C 1
ATOM 734 O O . LEU A 1 90 ? -11.117 13.032 21.506 1.00 66.00 90 LEU A O 1
ATOM 738 N N . PHE A 1 91 ? -10.943 10.830 21.965 1.00 70.62 91 PHE A N 1
ATOM 739 C CA . PHE A 1 91 ? -11.352 10.341 20.656 1.00 70.62 91 PHE A CA 1
ATOM 740 C C . PHE A 1 91 ? -12.290 9.147 20.819 1.00 70.62 91 PHE A C 1
ATOM 742 O O . PHE A 1 91 ? -12.101 8.299 21.698 1.00 70.62 91 PHE A O 1
ATOM 749 N N . LEU A 1 92 ? -13.314 9.096 19.972 1.00 69.19 92 LEU A N 1
ATOM 750 C CA . LEU A 1 92 ? -14.193 7.941 19.857 1.00 69.19 92 LEU A CA 1
ATOM 751 C C . LEU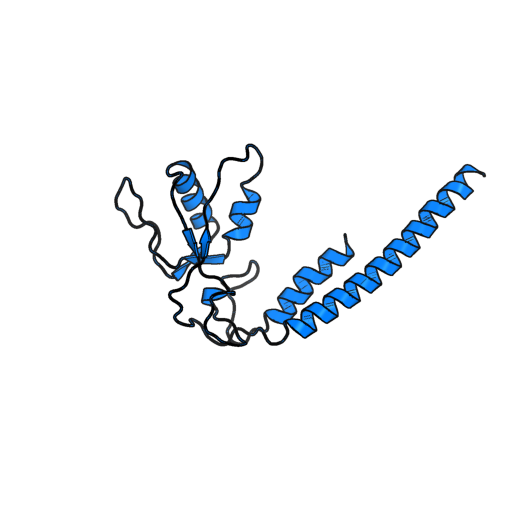 A 1 92 ? -13.670 6.997 18.767 1.00 69.19 92 LEU A C 1
ATOM 753 O O . LEU A 1 92 ? -13.035 7.421 17.796 1.00 69.19 92 LEU A O 1
ATOM 757 N N . GLN A 1 93 ? -13.977 5.719 18.929 1.00 76.88 93 GLN A N 1
ATOM 758 C CA . GLN A 1 93 ? -13.764 4.674 17.943 1.00 76.88 93 GLN A CA 1
ATOM 759 C C . GLN A 1 93 ? -14.415 5.035 16.600 1.00 76.88 93 GLN A C 1
ATOM 761 O O . GLN A 1 93 ? -15.517 5.582 16.541 1.00 76.88 93 GLN A O 1
ATOM 766 N N . GLY A 1 94 ? -13.733 4.698 15.507 1.00 73.00 94 GLY A N 1
ATOM 767 C CA . GLY A 1 94 ? -14.248 4.837 14.145 1.00 73.00 94 GLY A CA 1
ATOM 768 C C . GLY A 1 94 ? -14.116 6.233 13.536 1.00 73.00 94 GLY A C 1
ATOM 769 O O . GLY A 1 94 ? -14.537 6.421 12.395 1.00 73.00 94 GLY A O 1
ATOM 770 N N . PHE A 1 95 ? -13.520 7.198 14.242 1.00 79.12 95 PHE A N 1
ATOM 771 C CA . PHE A 1 95 ? -13.222 8.513 13.675 1.00 79.12 95 PHE A CA 1
ATOM 772 C C . PHE A 1 95 ? -11.972 8.479 12.790 1.00 79.12 95 PHE A C 1
ATOM 774 O O . PHE A 1 95 ? -10.986 7.805 13.096 1.00 79.12 95 PHE A O 1
ATOM 781 N N . PHE A 1 96 ? -12.021 9.244 11.697 1.00 81.56 96 PHE A N 1
ATOM 782 C CA . PHE A 1 96 ? -10.877 9.482 10.819 1.00 81.56 96 PHE A CA 1
ATOM 783 C C . PHE A 1 96 ? -9.933 10.521 11.426 1.00 81.56 96 PHE A C 1
ATOM 785 O O . PHE A 1 96 ? -10.371 11.534 11.979 1.00 81.56 96 PHE A O 1
ATOM 792 N N . LEU A 1 97 ? -8.632 10.290 11.282 1.00 84.19 97 LEU A N 1
ATOM 793 C CA . LEU A 1 97 ? -7.595 11.210 11.733 1.00 84.19 97 LEU A CA 1
ATOM 794 C C . LEU A 1 97 ? -7.401 12.370 10.747 1.00 84.19 97 LEU A C 1
ATOM 796 O O . LEU A 1 97 ? -6.736 12.236 9.722 1.00 84.19 97 LEU A O 1
ATOM 800 N N . ASN A 1 98 ? -7.958 13.528 11.105 1.00 82.56 98 ASN A N 1
ATOM 801 C CA . ASN A 1 98 ? -7.734 14.806 10.426 1.00 82.56 98 ASN A CA 1
ATOM 802 C C . ASN A 1 98 ? -6.509 15.542 10.991 1.00 82.56 98 ASN A C 1
ATOM 804 O O . ASN A 1 98 ? -6.089 15.285 12.120 1.00 82.56 98 ASN A O 1
ATOM 808 N N . TYR A 1 99 ? -6.019 16.553 10.266 1.00 80.88 99 TYR A N 1
ATOM 809 C CA . TYR A 1 99 ? -4.889 17.400 10.680 1.00 80.88 99 TYR A CA 1
ATOM 810 C C . TYR A 1 99 ? -5.004 17.920 12.121 1.00 80.88 99 TYR A C 1
ATOM 812 O O . TYR A 1 99 ? -4.110 17.729 12.945 1.00 80.88 99 TYR A O 1
ATOM 820 N N . ASN A 1 100 ? -6.165 18.479 12.471 1.00 81.81 100 ASN A N 1
ATOM 821 C CA . ASN A 1 100 ? -6.417 19.011 13.813 1.00 81.81 100 ASN A CA 1
ATOM 822 C C . ASN A 1 100 ? -6.372 17.929 14.903 1.00 81.81 100 ASN A C 1
ATOM 824 O O . ASN A 1 100 ? -5.959 18.200 16.030 1.00 81.81 100 ASN A O 1
ATOM 828 N N . LEU A 1 101 ? -6.807 16.708 14.583 1.00 80.62 101 LEU A N 1
ATOM 829 C CA . LEU A 1 101 ? -6.817 15.584 15.519 1.00 80.62 101 LEU A CA 1
ATOM 830 C C . LEU A 1 101 ? -5.402 15.030 15.713 1.00 80.62 101 LEU A C 1
ATOM 832 O O . LEU A 1 101 ? -5.012 14.753 16.844 1.00 80.62 101 LEU A O 1
ATOM 836 N N . ILE A 1 102 ? -4.609 14.959 14.643 1.00 81.94 102 ILE A N 1
ATOM 837 C CA . ILE A 1 102 ? -3.213 14.503 14.690 1.00 81.94 102 ILE A CA 1
ATOM 838 C C . ILE A 1 102 ? -2.355 15.457 15.523 1.00 81.94 102 ILE A C 1
ATOM 840 O O . ILE A 1 102 ? -1.591 14.998 16.369 1.00 81.94 102 ILE A O 1
ATOM 844 N N . ASN A 1 103 ? -2.532 16.774 15.380 1.00 81.44 103 ASN A N 1
ATOM 845 C CA . ASN A 1 103 ? -1.808 17.751 16.204 1.00 81.44 103 ASN A CA 1
ATOM 846 C C . ASN A 1 103 ? -2.140 17.615 17.697 1.00 81.44 103 ASN A C 1
ATOM 848 O O . ASN A 1 103 ? -1.244 17.666 18.541 1.00 81.44 103 ASN A O 1
ATOM 852 N N . LYS A 1 104 ? -3.413 17.370 18.033 1.00 79.94 104 LYS A N 1
ATOM 853 C CA . LYS A 1 104 ? -3.825 17.079 19.415 1.00 79.94 104 LYS A CA 1
ATOM 854 C C . LYS A 1 104 ? -3.203 15.777 19.926 1.00 79.94 104 LYS A C 1
ATOM 856 O O . LYS A 1 104 ? -2.689 15.753 21.040 1.00 79.94 104 LYS A O 1
ATOM 861 N N . LEU A 1 105 ? -3.203 14.715 19.115 1.00 78.38 105 LEU A N 1
ATOM 862 C CA . LEU A 1 105 ? -2.564 13.440 19.460 1.00 78.38 105 LEU A CA 1
ATOM 863 C C . LEU A 1 105 ? -1.060 13.585 19.680 1.00 78.38 105 LEU A C 1
ATOM 865 O O . LEU A 1 105 ? -0.528 12.999 20.617 1.00 78.38 105 LEU A O 1
ATOM 869 N N . LYS A 1 106 ? -0.383 14.394 18.866 1.00 77.69 106 LYS A N 1
ATOM 870 C CA . LYS A 1 106 ? 1.050 14.656 18.998 1.00 77.69 106 LYS A CA 1
ATOM 871 C C . LYS A 1 106 ? 1.388 15.278 20.353 1.00 77.69 106 LYS A C 1
ATOM 873 O O . LYS A 1 106 ? 2.267 14.775 21.046 1.00 77.69 106 LYS A O 1
ATOM 878 N N . LEU A 1 107 ? 0.664 16.324 20.758 1.00 75.62 107 LEU A N 1
ATOM 879 C CA . LEU A 1 107 ? 0.845 16.958 22.072 1.00 75.62 107 LEU A CA 1
ATOM 880 C C . LEU A 1 107 ? 0.648 15.955 23.219 1.00 75.62 107 LEU A C 1
ATOM 882 O O . LEU A 1 107 ? 1.394 15.957 24.195 1.00 75.62 107 LEU A O 1
ATOM 886 N N . LEU A 1 108 ? -0.323 15.052 23.079 1.00 73.00 108 LEU A N 1
ATOM 887 C CA . LEU A 1 108 ? -0.592 14.012 24.070 1.00 73.00 108 LEU A CA 1
ATOM 888 C C . LEU A 1 108 ? 0.495 12.934 24.117 1.00 73.00 108 LEU A C 1
ATOM 890 O O . LEU A 1 108 ? 0.856 12.499 25.205 1.00 73.00 108 LEU A O 1
ATOM 894 N N . LEU A 1 109 ? 1.024 12.514 22.968 1.00 71.75 109 LEU A N 1
ATOM 895 C CA . LEU A 1 109 ? 2.109 11.531 22.874 1.00 71.75 109 LEU A CA 1
ATOM 896 C C . LEU A 1 109 ? 3.428 12.067 23.438 1.00 71.75 109 LEU A C 1
ATOM 898 O O . LEU A 1 109 ? 4.182 11.313 24.047 1.00 71.75 109 LEU A O 1
ATOM 902 N N . ILE A 1 110 ? 3.692 13.368 23.277 1.00 69.69 110 ILE A N 1
ATOM 903 C CA . ILE A 1 110 ? 4.850 14.031 23.895 1.00 69.69 110 ILE A CA 1
ATOM 904 C C . ILE A 1 110 ? 4.752 13.954 25.425 1.00 69.69 110 ILE A C 1
ATOM 906 O O . ILE A 1 110 ? 5.743 13.642 26.086 1.00 69.69 110 ILE A O 1
ATOM 910 N N . ASN A 1 111 ? 3.557 14.180 25.976 1.00 66.06 111 ASN A N 1
ATOM 911 C CA . ASN A 1 111 ? 3.319 14.120 27.419 1.00 66.06 111 ASN A CA 1
ATOM 912 C C . ASN A 1 111 ? 3.288 12.672 27.946 1.00 66.06 111 ASN A C 1
ATOM 914 O O . ASN A 1 111 ? 3.783 12.403 29.038 1.00 66.06 111 ASN A O 1
ATOM 918 N N . ASN A 1 112 ? 2.760 11.731 27.157 1.00 67.56 112 ASN A N 1
ATOM 919 C CA . ASN A 1 112 ? 2.580 10.328 27.525 1.00 67.56 112 ASN A CA 1
ATOM 920 C C . ASN A 1 112 ? 3.383 9.409 26.592 1.00 67.56 112 ASN A C 1
ATOM 922 O O . ASN A 1 112 ? 2.848 8.854 25.630 1.00 67.56 112 ASN A O 1
ATOM 926 N N . LYS A 1 113 ? 4.660 9.181 26.922 1.00 62.81 113 LYS A N 1
ATOM 927 C CA . LYS A 1 113 ? 5.598 8.380 26.106 1.00 62.81 113 LYS A CA 1
ATOM 928 C C . LYS A 1 113 ? 5.183 6.915 25.870 1.00 62.81 113 LYS A C 1
ATOM 930 O O . LYS A 1 113 ? 5.698 6.289 24.952 1.00 62.81 113 LYS A O 1
ATOM 935 N N . ASN A 1 114 ? 4.249 6.374 26.656 1.00 64.44 114 ASN A N 1
ATOM 936 C CA . ASN A 1 114 ? 3.796 4.978 26.555 1.00 64.44 114 ASN A CA 1
ATOM 937 C C . ASN A 1 114 ? 2.483 4.798 25.771 1.00 64.44 114 ASN A C 1
ATOM 939 O O . ASN A 1 114 ? 1.939 3.692 25.736 1.00 64.44 114 ASN A O 1
ATOM 943 N N . LEU A 1 115 ? 1.936 5.858 25.172 1.00 71.19 115 LEU A N 1
ATOM 944 C CA . LEU A 1 115 ? 0.633 5.783 24.518 1.00 71.19 115 LEU A CA 1
ATOM 945 C C . LEU A 1 115 ? 0.748 5.030 23.180 1.00 71.19 115 LEU A C 1
ATOM 947 O O . LEU A 1 115 ? 1.499 5.407 22.282 1.00 71.19 115 LEU A O 1
ATOM 951 N N . THR A 1 116 ? 0.012 3.926 23.077 1.00 76.56 116 THR A N 1
ATOM 952 C CA . THR A 1 116 ? -0.103 3.099 21.870 1.00 76.56 116 THR A CA 1
ATOM 953 C C . THR A 1 116 ? -1.376 3.476 21.127 1.00 76.56 116 THR A C 1
ATOM 955 O O . THR A 1 116 ? -2.415 3.692 21.747 1.00 76.56 116 THR A O 1
ATOM 958 N N . LEU A 1 117 ? -1.298 3.583 19.802 1.00 82.38 117 LEU A N 1
ATOM 959 C CA . LEU A 1 117 ? -2.457 3.847 18.951 1.00 82.38 117 LEU A CA 1
ATOM 960 C C . LEU A 1 117 ? -2.891 2.550 18.271 1.00 82.38 117 LEU A C 1
ATOM 962 O O . LEU A 1 117 ? -2.096 1.937 17.561 1.00 82.38 117 LEU A O 1
ATOM 966 N N . SER A 1 118 ? -4.144 2.149 18.457 1.00 86.38 118 SER A N 1
ATOM 967 C CA . SER A 1 118 ? -4.772 1.051 17.723 1.00 86.38 118 SER A CA 1
ATOM 968 C C . SER A 1 118 ? -5.444 1.590 16.459 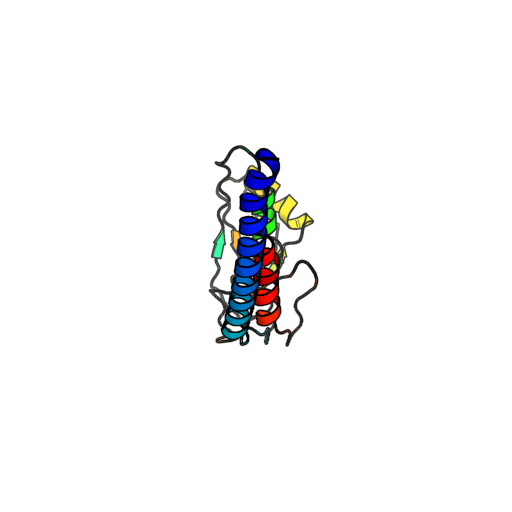1.00 86.38 118 SER A C 1
ATOM 970 O O . SER A 1 118 ? -6.422 2.341 16.503 1.00 86.38 118 SER A O 1
ATOM 972 N N . LEU A 1 119 ? -4.879 1.234 15.308 1.00 88.00 119 LEU A N 1
ATOM 973 C CA . LEU A 1 119 ? -5.287 1.727 13.995 1.00 88.00 119 LEU A CA 1
ATOM 974 C C . LEU A 1 119 ? -5.816 0.587 13.133 1.00 88.00 119 LEU A C 1
ATOM 976 O O . LEU A 1 119 ? -5.278 -0.522 13.155 1.00 88.00 119 LEU A O 1
ATOM 980 N N . ASN A 1 120 ? -6.799 0.882 12.292 1.00 87.19 120 ASN A N 1
ATOM 981 C CA . ASN A 1 120 ? -7.215 -0.069 11.271 1.00 87.19 120 ASN A CA 1
ATOM 982 C C . ASN A 1 120 ? -6.198 -0.144 10.130 1.00 87.19 120 ASN A C 1
ATOM 984 O O . ASN A 1 120 ? -5.585 0.850 9.726 1.00 87.19 120 ASN A O 1
ATOM 988 N N . SER A 1 121 ? -6.019 -1.355 9.607 1.00 86.56 121 SER A N 1
ATOM 989 C CA . SER A 1 121 ? -5.078 -1.648 8.532 1.00 86.56 121 SER A CA 1
ATOM 990 C C . SER A 1 121 ? -5.731 -2.515 7.468 1.00 86.56 121 SER A C 1
ATOM 992 O O . SER A 1 121 ? -6.498 -3.425 7.774 1.00 86.56 121 SER A O 1
ATOM 994 N N . ILE A 1 122 ? -5.355 -2.270 6.214 1.00 88.00 122 ILE A N 1
ATOM 995 C CA . ILE A 1 122 ? -5.797 -3.040 5.047 1.00 88.00 122 ILE A CA 1
ATOM 996 C C . ILE A 1 122 ? -5.398 -4.516 5.198 1.00 88.00 122 ILE A C 1
ATOM 998 O O . ILE A 1 122 ? -6.181 -5.396 4.867 1.00 88.00 122 ILE A O 1
ATOM 1002 N N . LYS A 1 123 ? -4.227 -4.797 5.792 1.00 87.50 123 LYS A N 1
ATOM 1003 C CA . LYS A 1 123 ? -3.732 -6.166 6.027 1.00 87.50 123 LYS A CA 1
ATOM 1004 C C . LYS A 1 123 ? -4.653 -6.998 6.926 1.00 87.50 123 LYS A C 1
ATOM 1006 O O . LYS A 1 123 ? -4.659 -8.217 6.831 1.00 87.50 123 LYS A O 1
ATOM 1011 N N . LEU A 1 124 ? -5.377 -6.343 7.831 1.00 89.12 124 LEU A N 1
ATOM 1012 C CA . LEU A 1 124 ? -6.222 -6.997 8.831 1.00 89.12 124 LEU A CA 1
ATOM 1013 C C . LEU A 1 124 ? -7.700 -7.009 8.421 1.00 89.12 124 LEU A C 1
ATOM 1015 O O . LEU A 1 124 ? -8.540 -7.377 9.233 1.00 89.12 124 LEU A O 1
ATOM 1019 N N . CYS A 1 125 ? -8.016 -6.587 7.194 1.00 89.31 125 CYS A N 1
ATOM 1020 C CA . CYS A 1 125 ? -9.374 -6.488 6.679 1.00 89.31 125 CYS A CA 1
ATOM 1021 C C . CYS A 1 125 ? -9.981 -7.878 6.414 1.00 89.31 125 CYS A C 1
ATOM 1023 O O . CYS A 1 125 ? -9.313 -8.753 5.869 1.00 89.31 125 CYS A O 1
ATOM 1025 N N . LEU A 1 126 ? -11.258 -8.071 6.765 1.00 89.81 126 LEU A N 1
ATOM 1026 C CA . LEU A 1 126 ? -11.986 -9.332 6.544 1.00 89.81 126 LEU A CA 1
ATOM 1027 C C . LEU A 1 126 ? -12.723 -9.395 5.194 1.00 89.81 126 LEU A C 1
ATOM 1029 O O . LEU A 1 126 ? -13.310 -10.422 4.872 1.00 89.81 126 LEU A O 1
ATOM 1033 N N . SER A 1 127 ? -12.662 -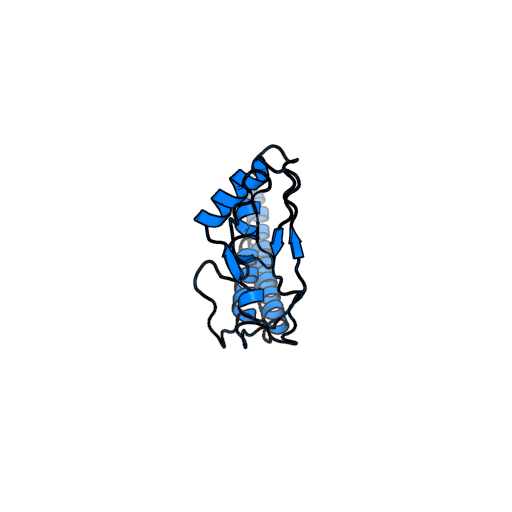8.342 4.374 1.00 85.69 127 SER A N 1
ATOM 1034 C CA . SER A 1 127 ? -13.396 -8.211 3.101 1.00 85.69 127 SER A CA 1
ATOM 1035 C C . SER A 1 127 ? -12.875 -9.099 1.944 1.00 85.69 127 SER A C 1
ATOM 1037 O O . SER A 1 127 ? -13.185 -8.851 0.771 1.00 85.69 127 SER A O 1
ATOM 1039 N N . GLY A 1 128 ? -12.077 -10.134 2.235 1.00 83.81 128 GLY A N 1
ATOM 1040 C CA . GLY A 1 128 ? -11.549 -11.092 1.257 1.00 83.81 128 GLY A CA 1
ATOM 1041 C C . GLY A 1 128 ? -10.614 -10.454 0.223 1.00 83.81 128 GLY A C 1
ATOM 1042 O O . GLY A 1 128 ? -9.552 -9.952 0.573 1.00 83.81 128 GLY A O 1
ATOM 1043 N N . ARG A 1 129 ? -11.004 -10.493 -1.061 1.00 84.44 129 ARG A N 1
ATOM 1044 C CA . ARG A 1 129 ? -10.268 -9.861 -2.183 1.00 84.44 129 ARG A CA 1
ATOM 1045 C C . ARG A 1 129 ? -10.517 -8.354 -2.316 1.00 84.44 129 ARG A C 1
ATOM 1047 O O . ARG A 1 129 ? -9.866 -7.687 -3.109 1.00 84.44 129 ARG A O 1
ATOM 1054 N N . THR A 1 130 ? -11.476 -7.823 -1.565 1.00 88.88 130 THR A N 1
ATOM 1055 C CA . THR A 1 130 ? -11.833 -6.398 -1.565 1.00 88.88 130 THR A CA 1
ATOM 1056 C C . THR A 1 130 ? -11.458 -5.745 -0.245 1.00 88.88 130 THR A C 1
ATOM 1058 O O . THR A 1 130 ? -10.932 -6.417 0.639 1.00 88.88 130 THR A O 1
ATOM 1061 N N . VAL A 1 131 ? -11.674 -4.435 -0.104 1.00 90.50 131 VAL A N 1
ATOM 1062 C CA . VAL A 1 131 ? -11.290 -3.700 1.112 1.00 90.50 131 VAL A CA 1
ATOM 1063 C C . VAL A 1 131 ? -12.455 -2.866 1.637 1.00 90.50 131 VAL A C 1
ATOM 1065 O O . VAL A 1 131 ? -13.222 -2.278 0.877 1.00 90.50 131 VAL A O 1
ATOM 1068 N N . CYS A 1 132 ? -12.575 -2.797 2.960 1.00 90.00 132 CYS A N 1
ATOM 1069 C CA . CYS A 1 132 ? -13.563 -1.970 3.637 1.00 90.00 132 CYS A CA 1
ATOM 1070 C C . CYS A 1 132 ? -13.135 -0.488 3.687 1.00 90.00 132 CYS A C 1
ATOM 1072 O O . CYS A 1 132 ? -11.961 -0.187 3.923 1.00 90.00 132 CYS A O 1
ATOM 1074 N N . SER A 1 133 ? -14.075 0.456 3.551 1.00 87.50 133 SER A N 1
ATOM 1075 C CA . SER A 1 133 ? -13.776 1.903 3.599 1.00 87.50 133 SER A CA 1
ATOM 1076 C C . SER A 1 133 ? -13.085 2.316 4.910 1.00 87.50 133 SER A C 1
ATOM 1078 O O . SER A 1 133 ? -12.093 3.044 4.881 1.00 87.50 133 SER A O 1
ATOM 1080 N N . LYS A 1 134 ? -13.513 1.784 6.067 1.00 86.19 134 LYS A N 1
ATOM 1081 C CA . LYS A 1 134 ? -12.859 2.063 7.365 1.00 86.19 134 LYS A CA 1
ATOM 1082 C C . LYS A 1 134 ? -11.409 1.574 7.443 1.00 86.19 134 LYS A C 1
ATOM 1084 O O . LYS A 1 134 ? -10.571 2.242 8.044 1.00 86.19 134 LYS A O 1
ATOM 1089 N N . CYS A 1 135 ? -11.130 0.413 6.862 1.00 87.44 135 CYS A N 1
ATOM 1090 C CA . CYS A 1 135 ? -9.838 -0.268 6.890 1.00 87.44 135 CYS A CA 1
ATOM 1091 C C . CYS A 1 135 ? -8.827 0.436 5.990 1.00 87.44 135 CYS A C 1
ATOM 1093 O O . CYS A 1 135 ? -7.641 0.534 6.313 1.00 87.44 135 CYS A O 1
ATOM 1095 N N . PHE A 1 136 ? -9.329 0.932 4.860 1.00 87.56 136 PHE A N 1
ATOM 1096 C CA . PHE A 1 136 ? -8.579 1.741 3.924 1.00 87.56 136 PHE A CA 1
ATOM 1097 C C . PHE A 1 136 ? -8.278 3.127 4.506 1.00 87.56 136 PHE A C 1
ATOM 1099 O O . PHE A 1 136 ? -7.119 3.544 4.556 1.00 87.56 136 PHE A O 1
ATOM 1106 N N . GLY A 1 137 ? -9.313 3.789 5.025 1.00 83.44 137 GLY A N 1
ATOM 1107 C CA . GLY A 1 137 ? -9.230 5.131 5.574 1.00 83.44 137 GLY A CA 1
ATOM 1108 C C . GLY A 1 137 ? -9.664 6.215 4.586 1.00 83.44 137 GLY A C 1
ATOM 1109 O O . GLY A 1 137 ? -10.412 5.985 3.631 1.00 83.44 137 GLY A O 1
ATOM 1110 N N . PHE A 1 138 ? -9.190 7.423 4.854 1.00 76.81 138 PHE A N 1
ATOM 1111 C CA . PHE A 1 138 ? -9.423 8.634 4.081 1.00 76.81 138 PHE A CA 1
ATOM 1112 C C . PHE A 1 138 ? -8.186 8.947 3.230 1.00 76.81 138 PHE A C 1
ATOM 1114 O O . PHE A 1 138 ? -7.063 8.861 3.724 1.00 76.81 138 PHE A O 1
ATOM 1121 N N . THR A 1 139 ? -8.375 9.318 1.964 1.00 69.06 139 THR A N 1
ATOM 1122 C CA . THR A 1 139 ? -7.263 9.737 1.091 1.00 69.06 139 THR A CA 1
ATOM 1123 C C . THR A 1 139 ? -7.081 11.248 1.118 1.00 69.06 139 THR A C 1
ATOM 1125 O O . THR A 1 139 ? -8.020 11.975 1.420 1.00 69.06 139 THR A O 1
ATOM 1128 N N . PHE A 1 140 ? -5.896 11.745 0.756 1.00 62.62 140 PHE A N 1
ATOM 1129 C CA . PHE A 1 140 ? -5.619 13.187 0.693 1.00 62.62 140 PHE A CA 1
ATOM 1130 C C . PHE A 1 140 ? -6.576 13.974 -0.214 1.00 62.62 140 PHE A C 1
ATOM 1132 O O . PHE A 1 140 ? -6.807 15.153 0.037 1.00 62.62 140 PHE A O 1
ATOM 1139 N N . PHE A 1 141 ? -7.149 13.333 -1.236 1.00 58.06 141 PHE A N 1
ATOM 1140 C CA . PHE A 1 141 ? -7.955 14.013 -2.245 1.00 58.06 141 PHE A CA 1
ATOM 1141 C C . PHE A 1 141 ? -9.459 13.967 -1.961 1.00 58.06 141 PHE A C 1
ATOM 1143 O O . PHE A 1 141 ? -10.134 14.951 -2.242 1.00 58.06 141 PHE A O 1
ATOM 1150 N N . GLN A 1 142 ? -9.994 12.876 -1.392 1.00 64.44 142 GLN A N 1
ATOM 1151 C CA . GLN A 1 142 ? -11.441 12.698 -1.185 1.00 64.44 142 GLN A CA 1
ATOM 1152 C C . GLN A 1 142 ? -11.782 11.586 -0.170 1.00 64.44 142 GLN A C 1
ATOM 1154 O O . GLN A 1 142 ? -10.978 10.689 0.121 1.00 64.44 142 GLN A O 1
ATOM 1159 N N . LYS A 1 143 ? -13.029 11.617 0.337 1.00 65.00 143 LYS A N 1
ATOM 1160 C CA . LYS A 1 143 ? -13.646 10.452 0.996 1.00 65.00 143 LYS A CA 1
ATOM 1161 C C . LYS A 1 143 ? -13.691 9.306 -0.003 1.00 65.00 143 LYS A C 1
ATOM 1163 O O . LYS A 1 143 ? -14.117 9.505 -1.133 1.00 65.00 143 LYS A O 1
ATOM 1168 N N . THR A 1 144 ? -13.293 8.117 0.431 1.00 67.81 144 THR A N 1
ATOM 1169 C CA . THR A 1 144 ? -13.428 6.928 -0.401 1.00 67.81 144 THR A CA 1
ATOM 1170 C C . THR A 1 144 ? -14.901 6.617 -0.636 1.00 67.81 144 THR A C 1
ATOM 1172 O O . THR A 1 144 ? -15.679 6.488 0.315 1.00 67.81 144 THR A O 1
ATOM 1175 N N . PHE A 1 145 ? -15.289 6.523 -1.906 1.00 74.62 145 PHE A N 1
ATOM 1176 C CA . PHE A 1 145 ? -16.641 6.135 -2.288 1.00 74.62 145 PHE A CA 1
ATOM 1177 C C . PHE A 1 145 ? -16.744 4.615 -2.418 1.00 74.62 145 PHE A C 1
ATOM 1179 O O . PHE A 1 145 ? -15.768 3.921 -2.715 1.00 74.62 145 PHE A O 1
ATOM 1186 N N . LEU A 1 146 ? -17.949 4.091 -2.194 1.00 81.56 146 LEU A N 1
ATOM 1187 C CA . LEU A 1 146 ? -18.250 2.707 -2.543 1.00 81.56 146 LEU A CA 1
ATOM 1188 C C . LEU A 1 146 ? -18.068 2.507 -4.051 1.00 81.56 146 LEU A C 1
ATOM 1190 O O . LEU A 1 146 ? -18.396 3.384 -4.847 1.00 81.56 146 LEU A O 1
ATOM 1194 N N . SER A 1 147 ? -17.580 1.330 -4.427 1.00 83.12 147 SER A N 1
ATOM 1195 C CA . SER A 1 147 ? -17.287 0.916 -5.804 1.00 83.12 147 SER A CA 1
ATOM 1196 C C . SER A 1 147 ? -16.129 1.659 -6.479 1.00 83.12 147 SER A C 1
ATOM 1198 O O . SER A 1 147 ? -15.949 1.539 -7.687 1.00 83.12 147 SER A O 1
ATOM 1200 N N . GLN A 1 148 ? -15.300 2.383 -5.720 1.00 83.88 148 GLN A N 1
ATOM 1201 C CA . GLN A 1 148 ? -14.091 3.006 -6.255 1.00 83.88 148 GLN A CA 1
ATOM 1202 C C . GLN A 1 148 ? -12.951 1.982 -6.393 1.00 83.88 148 GLN A C 1
ATOM 1204 O O . GLN A 1 148 ? -12.625 1.253 -5.447 1.00 83.88 148 GLN A O 1
ATOM 1209 N N . SER A 1 149 ? -12.324 1.942 -7.570 1.00 86.88 149 SER A N 1
ATOM 1210 C CA . SER A 1 149 ? -11.171 1.089 -7.880 1.00 86.88 149 SER A CA 1
ATOM 1211 C C . SER A 1 149 ? -9.879 1.685 -7.319 1.00 86.88 149 SER A C 1
ATOM 1213 O O . SER A 1 149 ? -9.109 2.337 -8.027 1.00 86.88 149 SER A O 1
ATOM 1215 N N . MET A 1 150 ? -9.633 1.472 -6.026 1.00 87.00 150 MET A N 1
ATOM 1216 C CA . MET A 1 150 ? -8.430 1.991 -5.369 1.00 87.00 150 MET A CA 1
ATOM 1217 C C . MET A 1 150 ? -7.147 1.311 -5.849 1.00 87.00 150 MET A C 1
ATOM 1219 O O . MET A 1 150 ? -6.097 1.940 -5.816 1.00 87.00 150 MET A O 1
ATOM 1223 N N . GLY A 1 151 ? -7.208 0.064 -6.318 1.00 88.44 151 GLY A N 1
ATOM 1224 C CA . GLY A 1 151 ? -6.022 -0.656 -6.776 1.00 88.44 151 GLY A CA 1
ATOM 1225 C C . GLY A 1 151 ? -5.291 0.008 -7.943 1.00 88.44 151 GLY A C 1
ATOM 1226 O O . GLY A 1 151 ? -4.068 0.129 -7.905 1.00 88.44 151 GLY A O 1
ATOM 1227 N N . VAL A 1 152 ? -6.043 0.509 -8.929 1.00 88.88 152 VAL A N 1
ATOM 1228 C CA . VAL A 1 152 ? -5.486 1.232 -10.087 1.00 88.88 152 VAL A CA 1
ATOM 1229 C C . VAL A 1 152 ? -4.830 2.536 -9.630 1.00 88.88 152 VAL A C 1
ATOM 1231 O O . VAL A 1 152 ? -3.657 2.761 -9.909 1.00 88.88 152 VAL A O 1
ATOM 1234 N N . LEU A 1 153 ? -5.548 3.322 -8.818 1.00 88.19 153 LEU A N 1
ATOM 1235 C CA . LEU A 1 153 ? -5.057 4.581 -8.248 1.00 88.19 153 LEU A CA 1
ATOM 1236 C C . LEU A 1 153 ? -3.765 4.392 -7.439 1.00 88.19 153 LEU A C 1
ATOM 1238 O O . LEU A 1 153 ? -2.848 5.204 -7.525 1.00 88.19 153 LEU A O 1
ATOM 1242 N N . ILE A 1 154 ? -3.674 3.314 -6.654 1.00 86.81 154 ILE A N 1
ATOM 1243 C CA . ILE A 1 154 ? -2.471 2.994 -5.877 1.00 86.81 154 ILE A CA 1
ATOM 1244 C C . ILE A 1 154 ? -1.311 2.640 -6.810 1.00 86.81 154 ILE A C 1
ATOM 1246 O O . ILE A 1 154 ? -0.214 3.166 -6.628 1.00 86.81 154 ILE A O 1
ATOM 1250 N N . GLY A 1 155 ? -1.549 1.784 -7.808 1.00 89.38 155 GLY A N 1
ATOM 1251 C CA . GLY A 1 155 ? -0.533 1.388 -8.784 1.00 89.38 155 GLY A CA 1
ATOM 1252 C C . GLY A 1 155 ? 0.063 2.584 -9.531 1.00 89.38 155 GLY A C 1
ATOM 1253 O O . GLY A 1 155 ? 1.285 2.701 -9.619 1.00 89.38 155 GLY A O 1
ATOM 1254 N N . GLU A 1 156 ? -0.784 3.508 -9.983 1.00 88.50 156 GLU A N 1
ATOM 1255 C CA . GLU A 1 156 ? -0.360 4.754 -10.635 1.00 88.50 156 GLU A CA 1
ATOM 1256 C C . GLU A 1 156 ? 0.408 5.666 -9.673 1.00 88.50 156 GLU A C 1
ATOM 1258 O O . GLU A 1 156 ? 1.509 6.108 -9.996 1.00 88.50 156 GLU A O 1
ATOM 1263 N N . SER A 1 157 ? -0.100 5.862 -8.450 1.00 88.94 157 SER A N 1
ATOM 1264 C CA . SER A 1 157 ? 0.535 6.741 -7.455 1.00 88.94 157 SER A CA 1
ATOM 1265 C C . SER A 1 157 ? 1.942 6.298 -7.035 1.00 88.94 157 SER A C 1
ATOM 1267 O O . SER A 1 157 ? 2.773 7.128 -6.672 1.00 88.94 157 SER A O 1
ATOM 1269 N N . ILE A 1 158 ? 2.220 4.992 -7.082 1.00 88.00 158 ILE A N 1
ATOM 1270 C CA . ILE A 1 158 ? 3.558 4.438 -6.842 1.00 88.00 158 ILE A CA 1
ATOM 1271 C C . ILE A 1 158 ? 4.401 4.542 -8.113 1.00 88.00 158 ILE A C 1
ATOM 1273 O O . ILE A 1 158 ? 5.599 4.797 -8.045 1.00 88.00 158 ILE A O 1
ATOM 1277 N N . GLY A 1 159 ? 3.785 4.318 -9.267 1.00 86.81 159 GLY A N 1
ATOM 1278 C CA . GLY A 1 159 ? 4.466 4.184 -10.540 1.00 86.81 159 GLY A CA 1
ATOM 1279 C C . GLY A 1 159 ? 4.949 5.495 -11.167 1.00 86.81 159 GLY A C 1
ATOM 1280 O O . GLY A 1 159 ? 6.077 5.558 -11.654 1.00 86.81 159 GLY A O 1
ATOM 1281 N N . GLU A 1 160 ? 4.134 6.548 -11.136 1.00 84.06 160 GLU A N 1
ATOM 1282 C CA . GLU A 1 160 ? 4.486 7.866 -11.680 1.00 84.06 160 GLU A CA 1
ATOM 1283 C C . GLU A 1 160 ? 5.778 8.458 -11.084 1.00 84.06 160 GLU A C 1
ATOM 1285 O O . GLU A 1 160 ? 6.667 8.815 -11.864 1.00 84.06 160 GLU A O 1
ATOM 1290 N N . PRO A 1 161 ? 5.976 8.529 -9.749 1.00 86.00 161 PRO A N 1
ATOM 1291 C CA . PRO A 1 161 ? 7.190 9.120 -9.182 1.00 86.00 161 PRO A CA 1
ATOM 1292 C C . PRO A 1 161 ? 8.452 8.292 -9.448 1.00 86.00 161 PRO A C 1
ATOM 1294 O O . PRO A 1 161 ? 9.548 8.845 -9.434 1.00 86.00 161 PRO A O 1
ATOM 1297 N N . VAL A 1 162 ? 8.334 6.991 -9.739 1.00 82.12 162 VAL A N 1
ATOM 1298 C CA . VAL A 1 162 ? 9.491 6.143 -10.084 1.00 82.12 162 VAL A CA 1
ATOM 1299 C C . VAL A 1 162 ? 10.158 6.612 -11.379 1.00 82.12 162 VAL A C 1
ATOM 1301 O O . VAL A 1 162 ? 11.361 6.431 -11.541 1.00 82.12 162 VAL A O 1
ATOM 1304 N N . THR A 1 163 ? 9.424 7.286 -12.271 1.00 76.38 163 THR A N 1
ATOM 1305 C CA . THR A 1 163 ? 10.018 7.904 -13.470 1.00 76.38 163 THR A CA 1
ATOM 1306 C C . THR A 1 163 ? 10.995 9.037 -13.141 1.00 76.38 163 THR A C 1
ATOM 1308 O O . THR A 1 163 ? 11.854 9.354 -13.961 1.00 76.38 163 THR A O 1
ATOM 1311 N N . GLN A 1 164 ? 10.875 9.632 -11.950 1.00 77.25 164 GLN A N 1
ATOM 1312 C CA . GLN A 1 164 ? 11.683 10.761 -11.485 1.00 77.25 164 GLN A CA 1
ATOM 1313 C C . GLN A 1 164 ? 12.879 10.331 -10.615 1.00 77.25 164 GLN A C 1
ATOM 1315 O O . GLN A 1 164 ? 13.686 11.185 -10.245 1.00 77.25 164 GLN A O 1
ATOM 1320 N N . MET A 1 165 ? 12.994 9.039 -10.273 1.00 66.81 165 MET A N 1
ATOM 1321 C CA . MET A 1 165 ? 14.074 8.486 -9.436 1.00 66.81 165 MET A CA 1
ATOM 1322 C C . MET A 1 165 ? 15.296 8.006 -10.237 1.00 66.81 165 MET A C 1
ATOM 1324 O O . MET A 1 165 ? 15.212 7.700 -11.447 1.00 66.81 165 MET A O 1
#

InterPro domains:
  IPR007081 RNA polymerase Rpb1, domain 5 [PF04998] (3-165)
  IPR045867 DNA-directed RNA polymerase, subunit beta-prime [PTHR19376] (2-165)

pLDDT: mean 81.09, std 11.24, range [47.31, 95.5]

Radius of gyration: 21.81 Å; chains: 1; bounding box: 57×31×62 Å

Foldseek 3Di:
DVVVVVVVVVVVVVVVVLVVLVVVLVVQLVVQLVVQQLAFAAAADQPFPDFDKDADDPPDPDDPPVVLCVVQAFWFFQCFDAQPVPRDGLDDGLDTDDPVNSVVVVVSCVVPNPDITTTAAQVRGPPVSYGHQNNVGADPPGRRDHGDRVSSVVSCVVRVCSSVD

Sequence (165 aa):
AYEYFISCYGARKGILDTSLKTANAGYLTRRLVESIQEIVIKEYNCGTNNFFTFKWNLSYKGFLDLPFYLILYGKTIQENIKNISTGKQLFLQGFFLNYNLINKLKLLLINNKNLTLSLNSIKLCLSGRTVCSKCFGFTFFQKTFLSQSMGVLIGESIGEPVTQM

Organism: NCBI:txid1130820